Protein AF-A0A2B7Y0Q4-F1 (afdb_monomer_lite)

pLDDT: mean 95.23, std 6.94, range [43.06, 98.5]

Radius of gyration: 15.13 Å; chains: 1; bounding box: 32×32×39 Å

Organism: NCBI:txid1447875

Secondary structure (DSSP, 8-state):
-PPPP-EEEEEEETTTTEEEEEEEEEETTTEEEEEEEEE--GGGSTT-----------TTHHHHHHHHHHHSPPPPP-EETTEES-SSSPP--HHHHHHHHHHHHHHTTS--

Sequence (112 aa):
MPRDHHALFVETDPATGSGQIYQVTGNIQNGMVFEDKPSEAPEQDPTFHEKRPLGTVQGGYEKAFRDVCLGIEVPKKQFDGARRLYPQEPIRRCQEWTAEVIQALVSGGIVS

Foldseek 3Di:
DPDAFDWDWAQPDPVQSKTKIWFWDDDLQAFIDIDIDTDGRLVPDPSDDDDDDLAHADPPLPVVLVVLLVVQDGGGNQDHVPDGPCPPDDDDHRVNSVVSSSVSCVVVVRGD

InterPro domains:
  IPR046670 Protein of unknown function DUF6540 [PF20174] (2-111)

Structure (mmCIF, N/CA/C/O backbone):
data_AF-A0A2B7Y0Q4-F1
#
_entry.id   AF-A0A2B7Y0Q4-F1
#
loop_
_atom_site.group_PDB
_atom_site.id
_atom_site.type_symbol
_atom_site.label_atom_id
_atom_site.label_alt_id
_atom_site.label_comp_id
_atom_site.label_asym_id
_atom_site.label_entity_id
_atom_site.label_seq_id
_atom_site.pdbx_PDB_ins_code
_atom_site.Cartn_x
_atom_site.Cartn_y
_atom_site.Cartn_z
_atom_site.occupancy
_atom_site.B_iso_or_equiv
_atom_site.auth_seq_id
_atom_site.auth_comp_id
_atom_site.auth_asym_id
_atom_site.auth_atom_id
_atom_site.pdbx_PDB_model_num
ATOM 1 N N . MET A 1 1 ? -0.940 7.318 -19.980 1.00 43.06 1 MET A N 1
ATOM 2 C CA . MET A 1 1 ? -1.476 8.118 -18.862 1.00 43.06 1 MET A CA 1
ATOM 3 C C . MET A 1 1 ? -0.579 7.919 -17.653 1.00 43.06 1 MET A C 1
ATOM 5 O O . MET A 1 1 ? -0.114 6.791 -17.472 1.00 43.06 1 MET A O 1
ATOM 9 N N . PRO A 1 2 ? -0.289 8.971 -16.868 1.00 57.47 2 PRO A N 1
ATOM 10 C CA . PRO A 1 2 ? 0.125 8.775 -15.482 1.00 57.47 2 PRO A CA 1
ATOM 11 C C . PRO A 1 2 ? -0.910 7.850 -14.840 1.00 57.47 2 PRO A C 1
ATOM 13 O O . PRO A 1 2 ? -2.100 8.003 -15.098 1.00 57.47 2 PRO A O 1
ATOM 16 N N . ARG A 1 3 ? -0.456 6.815 -14.142 1.00 69.75 3 ARG A N 1
ATOM 17 C CA . ARG A 1 3 ? -1.359 5.997 -13.338 1.00 69.75 3 ARG A CA 1
ATOM 18 C C . ARG A 1 3 ? -1.316 6.554 -11.924 1.00 69.75 3 ARG A C 1
ATOM 20 O O . ARG A 1 3 ? -0.223 6.898 -11.470 1.00 69.75 3 ARG A O 1
ATOM 27 N N . ASP A 1 4 ? -2.470 6.624 -11.282 1.00 83.12 4 ASP A N 1
ATOM 28 C CA . ASP A 1 4 ? -2.597 7.170 -9.936 1.00 83.12 4 ASP A CA 1
ATOM 29 C C . ASP A 1 4 ? -1.862 6.292 -8.916 1.00 83.12 4 ASP A C 1
ATOM 31 O O . ASP A 1 4 ? -1.720 5.075 -9.084 1.00 83.12 4 ASP A O 1
ATOM 35 N N . HIS A 1 5 ? -1.349 6.920 -7.862 1.00 91.88 5 HIS A N 1
ATOM 36 C CA . HIS A 1 5 ? -0.701 6.219 -6.758 1.00 91.88 5 HIS A CA 1
ATOM 37 C C . HIS A 1 5 ? -1.749 5.490 -5.914 1.00 91.88 5 HIS A C 1
ATOM 39 O O . HIS A 1 5 ? -2.788 6.059 -5.594 1.00 91.88 5 HIS A O 1
ATOM 45 N N . HIS A 1 6 ? -1.492 4.228 -5.566 1.00 95.19 6 HIS A N 1
ATOM 46 C CA . HIS A 1 6 ? -2.395 3.434 -4.732 1.00 95.19 6 HIS A CA 1
ATOM 47 C C . HIS A 1 6 ? -1.734 3.142 -3.388 1.00 95.19 6 HIS A C 1
ATOM 49 O O . HIS A 1 6 ? -0.620 2.618 -3.342 1.00 95.19 6 HIS A O 1
ATOM 55 N N . ALA A 1 7 ? -2.469 3.395 -2.311 1.00 96.75 7 ALA A N 1
ATOM 56 C CA . ALA A 1 7 ? -2.070 3.103 -0.943 1.00 96.75 7 ALA A CA 1
ATOM 57 C C . ALA A 1 7 ? -3.187 2.357 -0.203 1.00 96.75 7 ALA A C 1
ATOM 59 O O . ALA A 1 7 ? -4.349 2.386 -0.614 1.00 96.75 7 ALA A O 1
ATOM 60 N N . LEU A 1 8 ? -2.826 1.698 0.893 1.00 98.12 8 LEU A N 1
ATOM 61 C CA . LEU A 1 8 ? -3.768 1.114 1.841 1.00 98.12 8 LEU A CA 1
ATOM 62 C C . LEU A 1 8 ? -3.907 2.055 3.023 1.00 98.12 8 LEU A C 1
ATOM 64 O O . LEU A 1 8 ? -2.905 2.486 3.585 1.00 98.12 8 LEU A O 1
ATOM 68 N N . PHE A 1 9 ? -5.141 2.346 3.407 1.00 98.44 9 PHE A N 1
ATOM 69 C CA . PHE A 1 9 ? -5.446 3.160 4.571 1.00 98.44 9 PHE A CA 1
ATOM 70 C C . PHE A 1 9 ? -6.298 2.349 5.537 1.00 98.44 9 PHE A C 1
ATOM 72 O O . PHE A 1 9 ? -7.296 1.749 5.128 1.00 98.44 9 PHE A O 1
ATOM 79 N N . VAL A 1 10 ? -5.907 2.345 6.807 1.00 98.19 10 VAL A N 1
ATOM 80 C CA . VAL A 1 10 ? -6.703 1.791 7.898 1.00 98.19 10 VAL A CA 1
ATOM 81 C C . VAL A 1 10 ? -7.093 2.937 8.814 1.00 98.19 10 VAL A C 1
ATOM 83 O O . VAL A 1 10 ? -6.231 3.551 9.43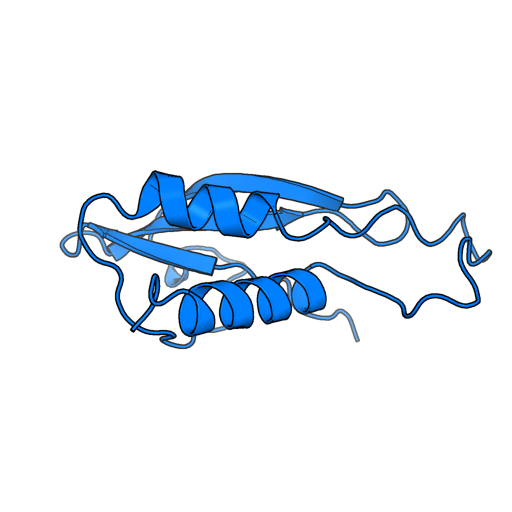6 1.00 98.19 10 VAL A O 1
ATOM 86 N N . GLU A 1 11 ? -8.389 3.218 8.900 1.00 97.88 11 GLU A N 1
ATOM 87 C CA . GLU A 1 11 ? -8.924 4.168 9.872 1.00 97.88 11 GLU A CA 1
ATOM 88 C C . GLU A 1 11 ? -8.763 3.591 11.284 1.00 97.88 11 GLU A C 1
ATOM 90 O O . GLU A 1 11 ? -9.234 2.487 11.563 1.00 97.88 11 GLU A O 1
ATOM 95 N N . THR A 1 12 ? -8.080 4.319 12.167 1.00 96.50 12 THR A N 1
ATOM 96 C CA . THR A 1 12 ? -7.855 3.903 13.565 1.00 96.50 12 THR A CA 1
ATOM 97 C C . THR A 1 12 ? -8.546 4.811 14.573 1.00 96.50 12 THR A C 1
ATOM 99 O O . THR A 1 12 ? -8.705 4.417 15.726 1.00 96.50 12 THR A O 1
ATOM 102 N N . ASP A 1 13 ? -8.963 6.008 14.159 1.00 96.19 13 ASP A N 1
ATOM 103 C CA . ASP A 1 13 ? -9.735 6.936 14.980 1.00 96.19 13 ASP A CA 1
ATOM 104 C C . ASP A 1 13 ? -11.009 7.383 14.238 1.00 96.19 13 ASP A C 1
ATOM 106 O O . ASP A 1 13 ? -10.957 8.304 13.419 1.00 96.19 13 ASP A O 1
ATOM 110 N N . PRO A 1 14 ? -12.172 6.784 14.557 1.00 92.94 14 PRO A N 1
ATOM 111 C CA . PRO A 1 14 ? -13.446 7.139 13.935 1.00 92.94 14 PRO A CA 1
ATOM 112 C C . PRO A 1 14 ? -13.932 8.561 14.242 1.00 92.94 14 PRO A C 1
ATOM 114 O O . PRO A 1 14 ? -14.812 9.066 13.546 1.00 92.94 14 PRO A O 1
ATOM 117 N N . ALA A 1 15 ? -13.416 9.218 15.289 1.00 96.25 15 ALA A N 1
ATOM 118 C CA . ALA A 1 15 ? -13.826 10.582 15.621 1.00 96.25 15 ALA A CA 1
ATOM 119 C C . ALA A 1 15 ? -13.208 11.609 14.663 1.00 96.25 15 ALA A C 1
ATOM 121 O O . ALA A 1 15 ? -13.829 12.631 14.370 1.00 96.25 15 ALA A O 1
ATOM 122 N N . THR A 1 16 ? -11.995 11.338 14.176 1.00 96.06 16 THR A N 1
ATOM 123 C CA . THR A 1 16 ? -11.255 12.220 13.258 1.00 96.06 16 THR A CA 1
ATOM 124 C C . THR A 1 16 ? -11.191 11.684 11.828 1.00 96.06 16 THR A C 1
ATOM 126 O O . THR A 1 16 ? -10.886 12.442 10.908 1.00 96.06 16 THR A O 1
ATOM 129 N N . GLY A 1 17 ? -11.463 10.391 11.628 1.00 96.44 17 GLY A N 1
ATOM 130 C CA . GLY A 1 17 ? -11.217 9.677 10.375 1.00 96.44 17 GLY A CA 1
ATOM 131 C C . GLY A 1 17 ? -9.728 9.454 10.092 1.00 96.44 17 GLY A C 1
ATOM 132 O O . GLY A 1 17 ? -9.372 9.076 8.978 1.00 96.44 17 GLY A O 1
ATOM 133 N N . SER A 1 18 ? -8.850 9.727 11.065 1.00 97.75 18 SER A N 1
ATOM 134 C CA . SER A 1 18 ? -7.408 9.517 10.935 1.00 97.75 18 SER A CA 1
ATOM 135 C C . SER A 1 18 ? -7.036 8.048 11.128 1.00 97.75 18 SER A C 1
ATOM 137 O O . SER A 1 18 ? -7.812 7.218 11.619 1.00 97.75 18 SER A O 1
ATOM 139 N N . GLY A 1 19 ? -5.837 7.702 10.680 1.00 97.56 19 GLY A N 1
ATOM 140 C CA . GLY A 1 19 ? -5.457 6.314 10.529 1.00 97.56 19 GLY A CA 1
ATOM 141 C C . GLY A 1 19 ? -3.985 6.095 10.255 1.00 97.56 19 GLY A C 1
ATOM 142 O O . GLY A 1 19 ? -3.134 6.960 10.465 1.00 97.56 19 GLY A O 1
ATOM 143 N N . GLN A 1 20 ? -3.709 4.910 9.733 1.00 98.06 20 GLN A N 1
ATOM 144 C CA . GLN A 1 20 ? -2.394 4.484 9.289 1.00 98.06 20 GLN A CA 1
ATOM 145 C C . GLN A 1 20 ? -2.430 4.245 7.779 1.00 98.06 20 GLN A C 1
ATOM 147 O O . GLN A 1 20 ? -3.315 3.551 7.272 1.00 98.06 20 GLN A O 1
ATOM 152 N N . ILE A 1 21 ? -1.454 4.794 7.058 1.00 98.06 21 ILE A N 1
ATOM 153 C CA . ILE A 1 21 ? -1.248 4.514 5.636 1.00 98.06 21 ILE A CA 1
ATOM 154 C C . ILE A 1 21 ? -0.089 3.530 5.459 1.00 98.06 21 ILE A C 1
ATOM 156 O O . ILE A 1 21 ? 0.947 3.651 6.115 1.00 98.06 21 ILE A O 1
ATOM 160 N N . TYR A 1 22 ? -0.265 2.574 4.552 1.00 98.44 22 TYR A N 1
ATOM 161 C CA . TYR A 1 22 ? 0.747 1.627 4.097 1.00 98.44 22 TYR A CA 1
ATOM 162 C C . TYR A 1 22 ? 0.877 1.761 2.587 1.00 98.44 22 TYR A C 1
ATOM 164 O O . TYR A 1 22 ? -0.102 1.615 1.848 1.00 98.44 22 TYR A O 1
ATOM 172 N N . GLN A 1 23 ? 2.079 2.057 2.112 1.00 97.88 23 GLN A N 1
ATOM 173 C CA . GLN A 1 23 ? 2.277 2.379 0.709 1.00 97.88 23 GLN A CA 1
ATOM 174 C C . GLN A 1 23 ? 3.664 2.019 0.207 1.00 97.88 23 GLN A C 1
ATOM 176 O O . GLN A 1 23 ? 4.611 1.829 0.966 1.00 97.88 23 GLN A O 1
ATOM 181 N N . VAL A 1 24 ? 3.773 1.987 -1.115 1.00 97.50 24 VAL A N 1
ATOM 182 C CA . VAL A 1 24 ? 5.045 1.923 -1.819 1.00 97.50 24 VAL A CA 1
ATOM 183 C C . VAL A 1 24 ? 5.213 3.186 -2.646 1.00 97.50 24 VAL A C 1
ATOM 185 O O . VAL A 1 24 ? 4.410 3.458 -3.536 1.00 97.50 24 VAL A O 1
ATOM 188 N N . THR A 1 25 ? 6.268 3.945 -2.378 1.00 95.19 25 THR A N 1
ATOM 189 C CA . THR A 1 25 ? 6.564 5.207 -3.063 1.00 95.19 25 THR A CA 1
ATOM 190 C C . THR A 1 25 ? 7.817 5.076 -3.922 1.00 95.19 25 THR A C 1
ATOM 192 O O . THR A 1 25 ? 8.680 4.239 -3.674 1.00 95.19 25 THR A O 1
ATOM 195 N N . GLY A 1 26 ? 7.917 5.881 -4.980 1.00 94.56 26 GLY A N 1
ATOM 196 C CA . GLY A 1 26 ? 9.019 5.828 -5.942 1.00 94.56 26 GLY A CA 1
ATOM 197 C C . GLY A 1 26 ? 8.539 5.534 -7.358 1.00 94.56 26 GLY A C 1
ATOM 198 O O . GLY A 1 26 ? 7.376 5.745 -7.700 1.00 94.56 26 GLY A O 1
ATOM 199 N N . ASN A 1 27 ? 9.446 5.096 -8.229 1.00 93.56 27 ASN A N 1
ATOM 200 C CA . ASN A 1 27 ? 9.130 4.882 -9.640 1.00 93.56 27 ASN A CA 1
ATOM 201 C C . ASN A 1 27 ? 9.989 3.770 -10.260 1.00 93.56 27 ASN A C 1
ATOM 203 O O . ASN A 1 27 ? 10.984 3.321 -9.704 1.00 93.56 27 ASN A O 1
ATOM 207 N N . ILE A 1 28 ? 9.636 3.345 -11.471 1.00 93.88 28 ILE A N 1
ATOM 208 C CA . ILE A 1 28 ? 10.338 2.256 -12.168 1.00 93.88 28 ILE A CA 1
ATOM 209 C C . ILE A 1 28 ? 11.770 2.610 -12.623 1.00 93.88 28 ILE A C 1
ATOM 211 O O . ILE A 1 28 ? 12.507 1.713 -13.027 1.00 93.88 28 ILE A O 1
ATOM 215 N N . GLN A 1 29 ? 12.171 3.886 -12.575 1.00 94.88 29 GLN A N 1
ATOM 216 C CA . GLN A 1 29 ? 13.515 4.360 -12.948 1.00 94.88 29 GLN A CA 1
ATOM 217 C C . GLN A 1 29 ? 14.484 4.365 -11.758 1.00 94.88 29 GLN A C 1
ATOM 219 O O . GLN A 1 29 ? 15.671 4.109 -11.933 1.00 94.88 29 GLN A O 1
ATOM 224 N N . ASN A 1 30 ? 13.985 4.627 -10.551 1.00 95.56 30 ASN A N 1
ATOM 225 C CA . ASN A 1 30 ? 14.798 4.729 -9.335 1.00 95.56 30 ASN A CA 1
ATOM 226 C C . ASN A 1 30 ? 14.570 3.557 -8.371 1.00 95.56 30 ASN A C 1
ATOM 228 O O . ASN A 1 30 ? 15.345 3.369 -7.440 1.00 95.56 30 ASN A O 1
ATOM 232 N N . GLY A 1 31 ? 13.540 2.750 -8.621 1.00 94.81 31 GLY A N 1
ATOM 233 C CA . GLY A 1 31 ? 13.025 1.786 -7.662 1.00 94.81 31 GLY A CA 1
ATOM 234 C C . GLY A 1 31 ? 11.992 2.416 -6.739 1.00 94.81 31 GLY A C 1
ATOM 235 O O . GLY A 1 31 ? 11.699 3.616 -6.806 1.00 94.81 31 GLY A O 1
ATOM 236 N N . MET A 1 32 ? 11.401 1.563 -5.914 1.00 96.69 32 MET A N 1
ATOM 237 C CA . MET A 1 32 ? 10.381 1.950 -4.958 1.00 96.69 32 MET A CA 1
ATOM 238 C C . MET A 1 32 ? 10.751 1.478 -3.555 1.00 96.69 32 MET A C 1
ATOM 240 O O . MET A 1 32 ? 11.580 0.582 -3.389 1.00 96.69 32 MET A O 1
ATOM 244 N N . VAL A 1 33 ? 10.137 2.094 -2.552 1.00 97.44 33 VAL A N 1
ATOM 245 C CA . VAL A 1 33 ? 10.359 1.812 -1.134 1.00 97.44 33 VAL A CA 1
ATOM 246 C C . VAL A 1 33 ? 9.025 1.703 -0.415 1.00 97.44 33 VAL A C 1
ATOM 248 O O . VAL A 1 33 ? 8.090 2.441 -0.718 1.00 97.44 33 VAL A O 1
ATOM 251 N N . PHE A 1 34 ? 8.941 0.764 0.521 1.00 98.19 34 PHE A N 1
ATOM 252 C CA . PHE A 1 34 ? 7.798 0.649 1.417 1.00 98.19 34 PHE A CA 1
ATOM 253 C C . PHE A 1 34 ? 7.869 1.721 2.511 1.00 98.19 34 PHE A C 1
ATOM 255 O O . PHE A 1 34 ? 8.943 1.998 3.048 1.00 98.19 34 PHE A O 1
ATOM 262 N N . GLU A 1 35 ? 6.719 2.294 2.842 1.00 97.62 35 GLU A N 1
ATOM 263 C CA . GLU A 1 35 ? 6.527 3.264 3.914 1.00 97.62 35 GLU A CA 1
ATOM 264 C C . GLU A 1 35 ? 5.216 2.948 4.645 1.00 97.62 35 GLU A C 1
ATOM 266 O O . GLU A 1 35 ? 4.177 2.732 4.013 1.00 97.62 35 GLU A O 1
ATOM 271 N N . ASP A 1 36 ? 5.261 2.976 5.975 1.00 97.12 36 ASP A N 1
ATOM 272 C CA . ASP A 1 36 ? 4.087 3.016 6.834 1.00 97.12 36 ASP A CA 1
ATOM 273 C C . ASP A 1 36 ? 4.155 4.220 7.779 1.00 97.12 36 ASP A C 1
ATOM 275 O O . ASP A 1 36 ? 5.182 4.459 8.417 1.00 97.12 36 ASP A O 1
ATOM 279 N N . LYS A 1 37 ? 3.077 5.008 7.854 1.00 97.31 37 LYS A N 1
ATOM 280 C CA . LYS A 1 37 ? 3.011 6.193 8.725 1.00 97.31 37 LYS A CA 1
ATOM 281 C C . LYS A 1 37 ? 1.586 6.539 9.180 1.00 97.31 37 LYS A C 1
ATOM 283 O O . LYS A 1 37 ? 0.630 6.176 8.491 1.00 97.31 37 LYS A O 1
ATOM 288 N N . PRO A 1 38 ? 1.441 7.298 10.279 1.00 97.75 38 PRO A N 1
ATOM 289 C CA . PRO A 1 38 ? 0.177 7.937 10.618 1.00 97.75 38 PRO A CA 1
ATOM 290 C C . PRO A 1 38 ? -0.259 8.914 9.522 1.00 97.75 38 PRO A C 1
ATOM 292 O O . PRO A 1 38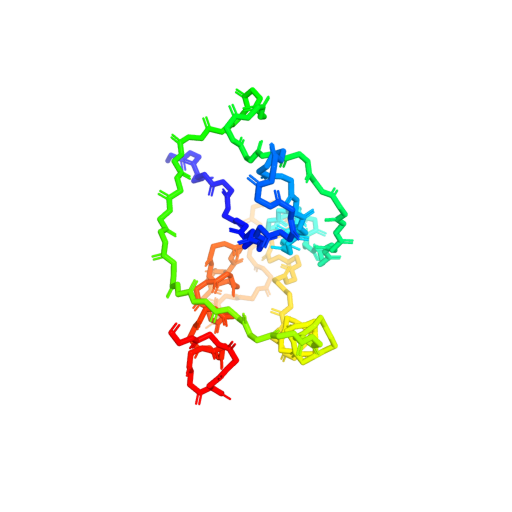 ? 0.579 9.559 8.885 1.00 97.75 38 PRO A O 1
ATOM 295 N N . SER A 1 39 ? -1.565 9.036 9.320 1.00 97.12 39 SER A N 1
ATOM 296 C CA . SER A 1 39 ? -2.170 9.922 8.328 1.00 97.12 39 SER A CA 1
ATOM 297 C C . SER A 1 39 ? -3.484 10.496 8.843 1.00 97.12 39 SER A C 1
ATOM 299 O O . SER A 1 39 ? -4.244 9.814 9.531 1.00 97.12 39 SER A O 1
ATOM 301 N N . GLU A 1 40 ? -3.787 11.730 8.447 1.00 97.44 40 GLU A N 1
ATOM 302 C CA . GLU A 1 40 ? -5.154 12.256 8.491 1.00 97.44 40 GLU A CA 1
ATOM 303 C C . GLU A 1 40 ? -6.066 11.454 7.542 1.00 97.44 40 GLU A C 1
ATOM 305 O O . GLU A 1 40 ? -5.603 10.562 6.817 1.00 97.44 40 GLU A O 1
ATOM 310 N N . ALA A 1 41 ? -7.366 11.764 7.548 1.00 96.94 41 ALA A N 1
ATOM 311 C CA . ALA A 1 41 ? -8.311 11.163 6.614 1.00 96.94 41 ALA A CA 1
ATOM 312 C C . ALA A 1 41 ? -7.840 11.390 5.160 1.00 96.94 41 ALA A C 1
ATOM 314 O O . ALA A 1 41 ? -7.517 12.532 4.818 1.00 96.94 41 ALA A O 1
ATOM 315 N N . PRO A 1 42 ? -7.818 10.359 4.289 1.00 96.38 42 PRO A N 1
ATOM 316 C CA . PRO A 1 42 ? -7.318 10.485 2.919 1.00 96.38 42 PRO A CA 1
ATOM 317 C C . PRO A 1 42 ? -7.957 11.630 2.132 1.00 96.38 42 PRO A C 1
ATOM 319 O O . PRO A 1 42 ? -7.279 12.279 1.350 1.00 96.38 42 PRO A O 1
ATOM 322 N N . GLU A 1 43 ? -9.234 11.926 2.377 1.00 96.62 43 GLU A N 1
ATOM 323 C CA . GLU A 1 43 ? -9.978 13.022 1.749 1.00 96.62 43 GLU A CA 1
ATOM 324 C C . GLU A 1 43 ? -9.413 14.424 2.020 1.00 96.62 43 GLU A C 1
ATOM 326 O O . GLU A 1 43 ? -9.796 15.374 1.337 1.00 96.62 43 GLU A O 1
ATOM 331 N N . GLN A 1 44 ? -8.543 14.575 3.020 1.00 96.06 44 GLN A N 1
ATOM 332 C CA . GLN A 1 44 ? -7.880 15.841 3.336 1.00 96.06 44 GLN A CA 1
ATOM 333 C C . GLN A 1 44 ? -6.599 16.052 2.517 1.00 96.06 44 GLN A C 1
ATOM 335 O O . GLN A 1 44 ? -6.104 17.178 2.442 1.00 96.06 44 GLN A O 1
ATOM 340 N N . ASP A 1 45 ? -6.074 15.009 1.866 1.00 93.25 45 ASP A N 1
ATOM 341 C CA . ASP A 1 45 ? -4.916 15.131 0.985 1.00 93.25 45 ASP A CA 1
ATOM 342 C C . ASP A 1 45 ? -5.325 15.824 -0.335 1.00 93.25 45 ASP A C 1
ATOM 344 O O . ASP A 1 45 ? -6.221 15.342 -1.032 1.00 93.25 45 ASP A O 1
ATOM 348 N N . PRO A 1 46 ? -4.668 16.928 -0.749 1.00 93.62 46 PRO A N 1
ATOM 349 C CA . PRO A 1 46 ? -4.974 17.617 -2.008 1.00 93.62 46 PRO A CA 1
ATOM 350 C C . PRO A 1 46 ? -4.818 16.755 -3.271 1.00 93.62 46 PRO A C 1
ATOM 352 O O . PRO A 1 46 ? -5.302 17.132 -4.339 1.00 93.62 46 PRO A O 1
ATOM 355 N N . THR A 1 47 ? -4.099 15.637 -3.170 1.00 91.50 47 THR A N 1
ATOM 356 C CA . THR A 1 47 ? -3.873 14.663 -4.246 1.00 91.50 47 THR A CA 1
ATOM 357 C C . THR A 1 47 ? -4.816 13.462 -4.175 1.00 91.50 47 THR A C 1
ATOM 359 O O . THR A 1 47 ? -4.706 12.540 -4.984 1.00 91.50 47 THR A O 1
ATOM 362 N N . PHE A 1 48 ? -5.763 13.463 -3.235 1.00 94.06 48 PHE A N 1
ATOM 363 C CA . PHE A 1 48 ? -6.782 12.432 -3.130 1.00 94.06 48 PHE A CA 1
ATOM 364 C C . PHE A 1 48 ? -7.698 12.414 -4.355 1.00 94.06 48 PHE A C 1
ATOM 366 O O . PHE A 1 48 ? -8.219 13.440 -4.795 1.00 94.06 48 PHE A O 1
ATOM 373 N N . HIS A 1 49 ? -7.933 11.210 -4.874 1.00 93.12 49 HIS A N 1
ATOM 374 C CA . HIS A 1 49 ? -8.832 10.980 -6.001 1.00 93.12 49 HIS A CA 1
ATOM 375 C C . HIS A 1 49 ? -10.075 10.200 -5.573 1.00 93.12 49 HIS A C 1
ATOM 377 O O . HIS A 1 49 ? -11.195 10.680 -5.727 1.00 93.12 49 HIS A O 1
ATOM 383 N N . GLU A 1 50 ? -9.885 9.000 -5.025 1.00 95.06 50 GLU A N 1
ATOM 384 C CA . GLU A 1 50 ? -10.964 8.150 -4.529 1.00 95.06 50 GLU A CA 1
ATOM 385 C C . GLU A 1 50 ? -10.447 7.139 -3.496 1.00 95.06 50 GLU A C 1
ATOM 387 O O . GLU A 1 50 ? -9.251 6.848 -3.432 1.00 95.06 50 GLU A O 1
ATOM 392 N N . LYS A 1 51 ? -11.366 6.555 -2.718 1.00 95.56 51 LYS A N 1
ATOM 393 C CA . LYS A 1 51 ? -11.108 5.367 -1.894 1.00 95.56 51 LYS A CA 1
ATOM 394 C C . LYS A 1 51 ? -12.218 4.344 -2.067 1.00 95.56 51 LYS A C 1
ATOM 396 O O . LYS A 1 51 ? -13.355 4.689 -2.386 1.00 95.56 51 LYS A O 1
ATOM 401 N N . ARG A 1 52 ? -11.890 3.076 -1.828 1.00 95.88 52 ARG A N 1
ATOM 402 C CA . ARG A 1 52 ? -12.846 1.965 -1.866 1.00 95.88 52 ARG A CA 1
ATOM 403 C C . ARG A 1 52 ? -12.707 1.150 -0.580 1.00 95.88 52 ARG A C 1
ATOM 405 O O .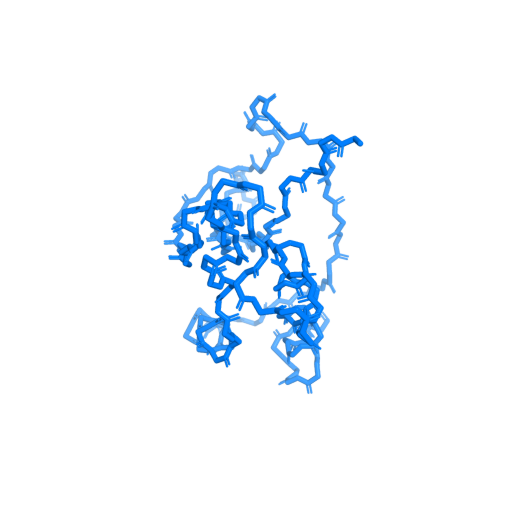 ARG A 1 52 ? -11.582 0.771 -0.257 1.00 95.88 52 ARG A O 1
ATOM 412 N N . PRO A 1 53 ? -13.802 0.882 0.153 1.00 96.44 53 PRO A N 1
ATOM 413 C CA . PRO A 1 53 ? -13.749 0.018 1.326 1.00 96.44 53 PRO A CA 1
ATOM 414 C C . PRO A 1 53 ? -13.283 -1.391 0.942 1.00 96.44 53 PRO A C 1
ATOM 416 O O . PRO A 1 53 ? -13.816 -1.978 0.001 1.00 96.44 53 PRO A O 1
ATOM 419 N N . LEU A 1 54 ? -12.295 -1.920 1.668 1.00 97.00 54 LEU A N 1
ATOM 420 C CA . LEU A 1 54 ? -11.779 -3.282 1.472 1.00 97.00 54 LEU A CA 1
ATOM 421 C C . LEU A 1 54 ? -12.331 -4.279 2.498 1.00 97.00 54 LEU A C 1
ATOM 423 O O . LEU A 1 54 ? -12.440 -5.460 2.193 1.00 97.00 54 LEU A O 1
ATOM 427 N N . GLY A 1 55 ? -12.665 -3.803 3.697 1.00 97.19 55 GLY A N 1
ATOM 428 C CA . GLY A 1 55 ? -13.118 -4.612 4.823 1.00 97.19 55 GLY A CA 1
ATOM 429 C C . GLY A 1 55 ? -12.718 -3.962 6.141 1.00 97.19 55 GLY A C 1
ATOM 430 O O . GLY A 1 55 ? -12.390 -2.772 6.185 1.00 97.19 55 GLY A O 1
ATOM 431 N N . THR A 1 56 ? -12.732 -4.752 7.204 1.00 97.50 56 THR A N 1
ATOM 432 C CA . THR A 1 56 ? -12.358 -4.328 8.556 1.00 97.50 56 THR A CA 1
ATOM 433 C C . THR A 1 56 ? -11.172 -5.129 9.073 1.00 97.50 56 THR A C 1
ATOM 435 O O . THR A 1 56 ? -10.920 -6.247 8.628 1.00 97.50 56 THR A O 1
ATOM 438 N N . VAL A 1 57 ? -10.443 -4.546 10.022 1.00 97.00 57 VAL A N 1
ATOM 439 C CA . VAL A 1 57 ? -9.368 -5.213 10.763 1.00 97.00 57 VAL A CA 1
ATOM 440 C C . VAL A 1 57 ? -9.749 -5.298 12.240 1.00 97.00 57 VAL A C 1
ATOM 442 O O . VAL A 1 57 ? -10.481 -4.451 12.753 1.00 97.00 57 VAL A O 1
ATOM 445 N N . GLN A 1 58 ? -9.261 -6.324 12.933 1.00 94.38 58 GLN A N 1
ATOM 446 C CA . GLN A 1 58 ? -9.441 -6.467 14.381 1.00 94.38 58 GLN A CA 1
ATOM 447 C C . GLN A 1 58 ? -8.396 -5.644 15.153 1.00 94.38 58 GLN A C 1
ATOM 449 O O . GLN A 1 58 ? -7.374 -5.239 14.602 1.00 94.38 58 GLN A O 1
ATOM 454 N N . GLY A 1 59 ? -8.615 -5.417 16.450 1.00 92.44 59 GLY A N 1
ATOM 455 C CA . GLY A 1 59 ? -7.601 -4.781 17.301 1.00 92.44 59 GLY A CA 1
ATOM 456 C C . GLY A 1 59 ? -6.284 -5.573 17.319 1.00 92.44 59 GLY A C 1
ATOM 457 O O . GLY A 1 59 ? -6.304 -6.803 17.356 1.00 92.44 59 GLY A O 1
ATOM 458 N N . GLY A 1 60 ? -5.139 -4.880 17.298 1.00 94.06 60 GLY A N 1
ATOM 459 C CA . GLY A 1 60 ? -3.811 -5.512 17.262 1.00 94.06 60 GLY A CA 1
ATOM 460 C C . GLY A 1 60 ? -3.354 -5.974 15.869 1.00 94.06 60 GLY A C 1
ATOM 461 O O . GLY A 1 60 ? -2.405 -6.755 15.761 1.00 94.06 60 GLY A O 1
ATOM 462 N N . TYR A 1 61 ? -4.032 -5.535 14.802 1.00 96.50 61 TYR A N 1
ATOM 463 C CA . TYR A 1 61 ? -3.718 -5.899 13.417 1.00 96.50 61 TYR A CA 1
ATOM 464 C C . TYR A 1 61 ? -2.346 -5.405 12.942 1.00 96.50 61 TYR A C 1
ATOM 466 O O . TYR A 1 61 ? -1.798 -5.970 11.996 1.00 96.50 61 TYR A O 1
ATOM 474 N N . GLU A 1 62 ? -1.791 -4.361 13.560 1.00 96.94 62 GLU A N 1
ATOM 475 C CA . GLU A 1 62 ? -0.720 -3.527 13.009 1.00 96.94 62 GLU A CA 1
ATOM 476 C C . GLU A 1 62 ? 0.502 -4.361 12.628 1.00 96.94 62 GLU A C 1
ATOM 478 O O . GLU A 1 62 ? 1.053 -4.213 11.535 1.00 96.94 62 GLU A O 1
ATOM 483 N N . LYS A 1 63 ? 0.892 -5.293 13.508 1.00 97.25 63 LYS A N 1
ATOM 484 C CA . LYS A 1 63 ? 2.020 -6.192 13.258 1.00 97.25 63 LYS A CA 1
ATOM 485 C C . LYS A 1 63 ? 1.729 -7.141 12.095 1.00 97.25 63 LYS A C 1
ATOM 487 O O . LYS A 1 63 ? 2.550 -7.247 11.193 1.00 97.25 63 LYS A O 1
ATOM 492 N N . ALA A 1 64 ? 0.584 -7.822 12.108 1.00 97.75 64 ALA A N 1
ATOM 493 C CA . ALA A 1 64 ? 0.240 -8.801 11.077 1.00 97.75 64 ALA A CA 1
ATOM 494 C C . ALA A 1 64 ? 0.090 -8.142 9.697 1.00 97.75 64 ALA A C 1
ATOM 496 O O . ALA A 1 64 ? 0.590 -8.657 8.700 1.00 97.75 64 ALA A O 1
ATOM 497 N N . PHE A 1 65 ? -0.538 -6.969 9.650 1.00 98.31 65 PHE A N 1
ATOM 498 C CA . PHE A 1 65 ? -0.713 -6.189 8.431 1.00 98.31 65 PHE A CA 1
ATOM 499 C C . PHE A 1 65 ? 0.636 -5.732 7.871 1.00 98.31 65 PHE A C 1
ATOM 501 O O . PHE A 1 65 ? 0.920 -5.934 6.690 1.00 98.31 65 PHE A O 1
ATOM 508 N N . ARG A 1 66 ? 1.509 -5.180 8.726 1.00 98.19 66 ARG A N 1
ATOM 509 C CA . ARG A 1 66 ? 2.860 -4.762 8.331 1.00 98.19 66 ARG A CA 1
ATOM 510 C C . ARG A 1 66 ? 3.718 -5.940 7.873 1.00 98.19 66 ARG A C 1
ATOM 512 O O . ARG A 1 66 ? 4.429 -5.805 6.882 1.00 98.19 66 ARG A O 1
ATOM 519 N N . ASP A 1 67 ? 3.628 -7.085 8.544 1.00 98.38 67 ASP A N 1
ATOM 520 C CA . ASP A 1 67 ? 4.342 -8.303 8.150 1.00 98.38 67 ASP A CA 1
ATOM 521 C C . ASP A 1 67 ? 3.906 -8.776 6.752 1.00 98.38 67 ASP A C 1
ATOM 523 O O . ASP A 1 67 ? 4.759 -9.139 5.942 1.00 98.38 67 ASP A O 1
ATOM 527 N N . VAL A 1 68 ? 2.609 -8.705 6.419 1.00 98.50 68 VAL A N 1
ATOM 528 C CA . VAL A 1 68 ? 2.123 -8.999 5.058 1.00 98.50 68 VAL A CA 1
ATOM 529 C C . VAL A 1 68 ? 2.662 -7.997 4.041 1.00 98.50 68 VAL A C 1
ATOM 531 O O . VAL A 1 68 ? 3.179 -8.413 3.005 1.00 98.50 68 VAL A O 1
ATOM 534 N N . CYS A 1 69 ? 2.610 -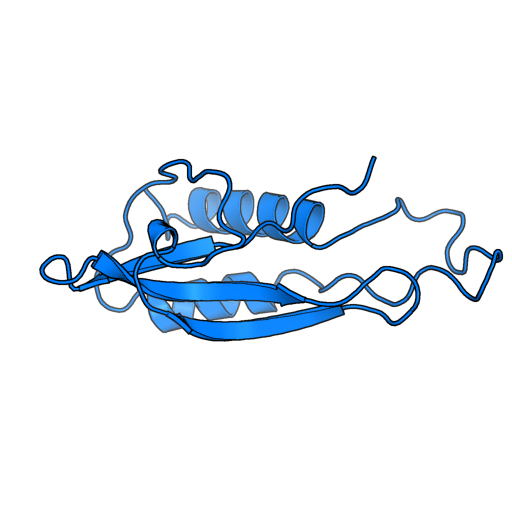6.695 4.336 1.00 98.44 69 CYS A N 1
ATOM 535 C CA . CYS A 1 69 ? 3.175 -5.664 3.461 1.00 98.44 69 CYS A CA 1
ATOM 536 C C . CYS A 1 69 ? 4.665 -5.909 3.160 1.00 98.44 69 CYS A C 1
ATOM 538 O O . CYS A 1 69 ? 5.086 -5.803 2.010 1.00 98.44 69 CYS A O 1
ATOM 540 N N . LEU A 1 70 ? 5.454 -6.255 4.183 1.00 98.06 70 LEU A N 1
ATOM 541 C CA . LEU A 1 70 ? 6.889 -6.535 4.059 1.00 98.06 70 LEU A CA 1
ATOM 542 C C . LEU A 1 70 ? 7.186 -7.885 3.388 1.00 98.06 70 LEU A C 1
ATOM 544 O O . LEU A 1 70 ? 8.269 -8.062 2.832 1.00 98.06 70 LEU A O 1
ATOM 548 N N . GLY A 1 71 ? 6.245 -8.832 3.434 1.00 98.06 71 GLY A N 1
ATOM 549 C CA . GLY A 1 71 ? 6.356 -10.131 2.770 1.00 98.06 71 GLY A CA 1
ATOM 550 C C . GLY A 1 71 ? 6.185 -10.068 1.250 1.00 98.06 71 GLY A C 1
ATOM 551 O O . GLY A 1 71 ? 6.660 -10.962 0.549 1.00 98.06 71 GLY A O 1
ATOM 552 N N . ILE A 1 72 ? 5.542 -9.019 0.728 1.00 98.19 72 ILE A N 1
ATOM 553 C CA . ILE A 1 72 ? 5.403 -8.787 -0.713 1.00 98.19 72 ILE A CA 1
ATOM 554 C C . ILE A 1 72 ? 6.557 -7.908 -1.199 1.00 98.19 72 ILE A C 1
ATOM 556 O O . ILE A 1 72 ? 6.699 -6.757 -0.782 1.00 98.19 72 ILE A O 1
ATOM 560 N N . GLU A 1 73 ? 7.366 -8.432 -2.126 1.00 96.88 73 GLU A N 1
ATOM 561 C CA . GLU A 1 73 ? 8.537 -7.725 -2.654 1.00 96.88 73 GLU A CA 1
ATOM 562 C C . GLU A 1 73 ? 8.137 -6.361 -3.233 1.00 96.88 73 GLU A C 1
ATOM 564 O O . GLU A 1 73 ? 7.224 -6.258 -4.056 1.00 96.88 73 GLU A O 1
ATOM 569 N N . VAL A 1 74 ? 8.833 -5.301 -2.828 1.00 97.44 74 VAL A N 1
ATOM 570 C CA . VAL A 1 74 ? 8.627 -3.953 -3.364 1.00 97.44 74 VAL A CA 1
ATOM 571 C C . VAL A 1 74 ? 9.216 -3.863 -4.781 1.00 97.44 74 VAL A C 1
ATOM 573 O O . VAL A 1 74 ? 10.316 -4.365 -5.015 1.00 97.44 74 VAL A O 1
ATOM 576 N N . PRO A 1 75 ? 8.548 -3.214 -5.755 1.00 96.62 75 PRO A N 1
ATOM 577 C CA . PRO A 1 75 ? 9.076 -3.093 -7.107 1.00 96.62 75 PRO A CA 1
ATOM 578 C C . PRO A 1 75 ? 10.459 -2.423 -7.164 1.00 96.62 75 PRO A C 1
ATOM 580 O O . PRO A 1 75 ? 10.636 -1.243 -6.852 1.00 96.62 75 PRO A O 1
ATOM 583 N N . LYS A 1 76 ? 11.444 -3.185 -7.646 1.00 96.44 76 LYS A N 1
ATOM 584 C CA . LYS A 1 76 ? 12.814 -2.723 -7.905 1.00 96.44 76 LYS A CA 1
ATOM 585 C C . LYS A 1 76 ? 12.887 -1.723 -9.068 1.00 96.44 76 LYS A C 1
ATOM 587 O O . LYS A 1 76 ? 11.959 -1.598 -9.875 1.00 96.44 76 LYS A O 1
ATOM 592 N N . LYS A 1 77 ? 14.034 -1.041 -9.194 1.00 97.25 77 LYS A N 1
ATOM 593 C CA . LYS A 1 77 ? 14.400 -0.280 -10.403 1.00 97.25 77 LYS A CA 1
ATOM 594 C C . LYS A 1 77 ? 14.319 -1.219 -11.605 1.00 97.25 77 LYS A C 1
ATOM 596 O O . LYS A 1 77 ? 14.995 -2.238 -11.616 1.00 97.25 77 LYS A O 1
ATOM 601 N N . GLN A 1 78 ? 13.514 -0.886 -12.606 1.00 97.31 78 GLN A N 1
ATOM 602 C CA . GLN A 1 78 ? 13.240 -1.738 -13.772 1.00 97.31 78 GLN A CA 1
ATOM 603 C C . GLN A 1 78 ? 13.767 -1.156 -15.081 1.00 97.31 78 GLN A C 1
ATOM 605 O O . GLN A 1 78 ? 13.905 -1.890 -16.061 1.00 97.31 78 GLN A O 1
ATOM 610 N N . PHE A 1 79 ? 14.065 0.141 -15.104 1.00 97.12 79 PHE A N 1
ATOM 611 C CA . PHE A 1 79 ? 14.611 0.838 -16.259 1.00 97.12 79 PHE A CA 1
ATOM 612 C C . PHE A 1 79 ? 15.861 1.616 -15.888 1.00 97.12 79 PHE A C 1
ATOM 614 O O . PHE A 1 79 ? 16.025 2.045 -14.751 1.00 97.12 79 PHE A O 1
ATOM 621 N N . ASP A 1 80 ? 16.731 1.790 -16.871 1.00 97.00 80 ASP A N 1
ATOM 622 C CA . ASP A 1 80 ? 17.911 2.636 -16.807 1.00 97.00 80 ASP A CA 1
ATOM 623 C C . ASP A 1 80 ? 17.909 3.532 -18.048 1.00 97.00 80 ASP A C 1
ATOM 625 O O . ASP A 1 80 ? 18.311 3.125 -19.144 1.00 97.00 80 ASP A O 1
ATOM 629 N N . GLY A 1 81 ? 17.289 4.706 -17.910 1.00 94.56 81 GLY A N 1
ATOM 630 C CA . GLY A 1 81 ? 16.889 5.514 -19.058 1.00 94.56 81 GLY A CA 1
ATOM 631 C C . GLY A 1 81 ? 15.842 4.772 -19.894 1.00 94.56 81 GLY A C 1
ATOM 632 O O . GLY A 1 81 ? 14.792 4.379 -19.385 1.00 94.56 81 GLY A O 1
ATOM 633 N N . ALA A 1 82 ? 16.124 4.560 -21.180 1.00 94.81 82 ALA A N 1
ATOM 634 C CA . ALA A 1 82 ? 15.245 3.806 -22.081 1.00 94.81 82 ALA A CA 1
ATOM 635 C C . ALA A 1 82 ? 15.432 2.278 -21.988 1.00 94.81 82 ALA A C 1
ATOM 637 O O . ALA A 1 82 ? 14.622 1.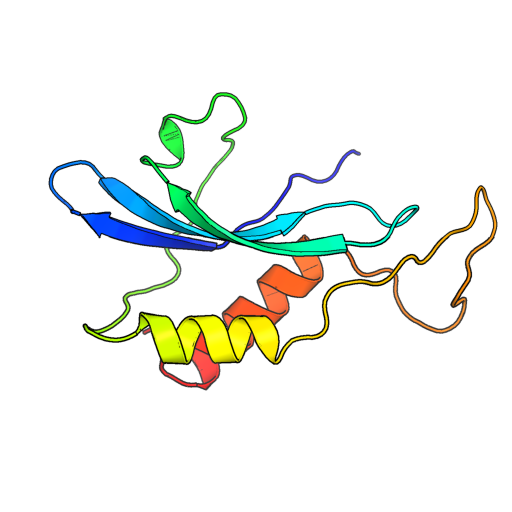518 -22.522 1.00 94.81 82 ALA A O 1
ATOM 638 N N . ARG A 1 83 ? 16.497 1.803 -21.329 1.00 96.81 83 ARG A N 1
ATOM 639 C CA . ARG A 1 83 ? 16.838 0.378 -21.278 1.00 96.81 83 ARG A CA 1
ATOM 640 C C . ARG A 1 83 ? 16.021 -0.333 -20.205 1.00 96.81 83 ARG A C 1
ATOM 642 O O . ARG A 1 83 ? 16.114 0.015 -19.033 1.00 96.81 83 ARG A O 1
ATOM 649 N N . ARG A 1 84 ? 15.286 -1.380 -20.586 1.00 97.25 84 ARG A N 1
ATOM 650 C CA . ARG A 1 84 ? 14.626 -2.292 -19.639 1.00 97.25 84 ARG A CA 1
ATOM 651 C C . ARG A 1 84 ? 15.659 -3.239 -19.026 1.00 97.25 84 ARG A C 1
ATOM 653 O O . ARG A 1 84 ? 16.360 -3.934 -19.757 1.00 97.25 84 ARG A O 1
ATOM 660 N N . LEU A 1 85 ? 15.748 -3.260 -17.698 1.00 97.50 85 LEU A N 1
ATOM 661 C CA . LEU A 1 85 ? 16.714 -4.072 -16.948 1.00 97.50 85 LEU A CA 1
ATOM 662 C C . LEU A 1 85 ? 16.318 -5.547 -16.885 1.00 97.50 85 LEU A C 1
ATOM 664 O O . LEU A 1 85 ? 17.184 -6.411 -16.971 1.00 97.50 85 LEU A O 1
ATOM 668 N N . TYR A 1 86 ? 15.014 -5.818 -16.795 1.00 96.62 86 TYR A N 1
ATOM 669 C CA . TYR A 1 86 ? 14.454 -7.167 -16.703 1.00 96.62 86 TYR A CA 1
ATOM 670 C C . TYR A 1 86 ? 13.424 -7.370 -17.824 1.00 96.62 86 TYR A C 1
ATOM 672 O O . TYR A 1 86 ? 12.232 -7.120 -17.635 1.00 96.62 86 TYR A O 1
ATOM 680 N N . PRO A 1 87 ? 13.860 -7.743 -19.044 1.00 95.12 87 PRO A N 1
ATOM 681 C CA . PRO A 1 87 ? 12.964 -7.851 -20.196 1.00 95.12 87 PRO A CA 1
ATOM 682 C C . PRO A 1 87 ? 11.911 -8.956 -20.075 1.00 95.12 87 PRO A C 1
ATOM 684 O O . PRO A 1 87 ? 10.838 -8.820 -20.656 1.00 95.12 87 PRO A O 1
ATOM 687 N N . GLN A 1 88 ? 12.219 -10.018 -19.325 1.00 97.06 88 GLN A N 1
ATOM 688 C CA . GLN A 1 88 ? 11.357 -11.192 -19.153 1.00 97.06 88 GLN A CA 1
ATOM 689 C C . GLN A 1 88 ? 10.384 -11.068 -17.969 1.00 97.06 88 GLN A C 1
ATOM 691 O O . GLN A 1 88 ? 9.413 -11.811 -17.893 1.00 97.06 88 GLN A O 1
ATOM 696 N N . GLU A 1 89 ? 10.622 -10.131 -17.047 1.00 94.88 89 GLU A N 1
ATOM 697 C CA . GLU A 1 89 ? 9.740 -9.885 -15.901 1.00 94.88 89 GLU A CA 1
ATOM 698 C C . GLU A 1 89 ? 8.677 -8.845 -16.277 1.00 94.88 89 GLU A C 1
ATOM 700 O O . GLU A 1 89 ? 9.026 -7.859 -16.932 1.00 94.88 89 GLU A O 1
ATOM 705 N N . PRO A 1 90 ? 7.400 -8.993 -15.880 1.00 94.50 90 PRO A N 1
ATOM 706 C CA . PRO A 1 90 ? 6.390 -7.961 -16.108 1.00 94.50 90 PRO A CA 1
ATOM 707 C C . PRO A 1 90 ? 6.775 -6.642 -15.422 1.00 94.50 90 PRO A C 1
ATOM 709 O O . PRO A 1 90 ? 7.453 -6.630 -14.397 1.00 94.50 90 PRO A O 1
ATOM 712 N N . ILE A 1 91 ? 6.331 -5.512 -15.985 1.00 93.62 91 ILE A N 1
ATOM 713 C CA . ILE A 1 91 ? 6.523 -4.217 -15.321 1.00 93.62 91 ILE A CA 1
ATOM 714 C C . ILE A 1 91 ? 5.621 -4.179 -14.094 1.00 93.62 91 ILE A C 1
ATOM 716 O O . ILE A 1 91 ? 4.413 -4.365 -14.219 1.00 93.62 91 ILE A O 1
ATOM 720 N N . ARG A 1 92 ? 6.207 -3.880 -12.940 1.00 94.88 92 ARG A N 1
ATOM 721 C CA . ARG A 1 92 ? 5.510 -3.842 -11.656 1.00 94.88 92 ARG A CA 1
ATOM 722 C C . ARG A 1 92 ? 5.659 -2.461 -11.023 1.00 94.88 92 ARG A C 1
ATOM 724 O O . ARG A 1 92 ? 6.746 -1.884 -11.031 1.00 94.88 92 ARG A O 1
ATOM 731 N N . ARG A 1 93 ? 4.577 -1.876 -10.527 1.00 93.62 93 ARG A N 1
ATOM 732 C CA . ARG A 1 93 ? 4.539 -0.556 -9.881 1.00 93.62 93 ARG A CA 1
ATOM 733 C C . ARG A 1 93 ? 3.880 -0.677 -8.509 1.00 93.62 93 ARG A C 1
ATOM 735 O O . ARG A 1 93 ? 3.531 -1.775 -8.079 1.00 93.62 93 ARG A O 1
ATOM 742 N N . CYS A 1 94 ? 3.703 0.454 -7.825 1.00 94.50 94 CYS A N 1
ATOM 743 C CA . CYS A 1 94 ? 3.031 0.491 -6.528 1.00 94.50 94 CYS A CA 1
ATOM 744 C C . CYS A 1 94 ? 1.627 -0.128 -6.586 1.00 94.50 94 CYS A C 1
ATOM 746 O O . CYS A 1 94 ? 1.242 -0.821 -5.661 1.00 94.50 94 CYS A O 1
ATOM 748 N N . GLN A 1 95 ? 0.899 0.029 -7.693 1.00 93.62 95 GLN A N 1
ATOM 749 C CA . GLN A 1 95 ? -0.447 -0.524 -7.853 1.00 93.62 95 GLN A CA 1
ATOM 750 C C . GLN A 1 95 ? -0.465 -2.054 -7.872 1.00 93.62 95 GLN A C 1
ATOM 752 O O . GLN A 1 95 ? -1.327 -2.656 -7.237 1.00 93.62 95 GLN A O 1
ATOM 757 N N . GLU A 1 96 ? 0.474 -2.680 -8.586 1.00 95.81 96 GLU A N 1
ATOM 758 C CA . GLU A 1 96 ? 0.595 -4.137 -8.605 1.00 95.81 96 GLU A CA 1
ATOM 759 C C . GLU A 1 96 ? 0.989 -4.668 -7.217 1.00 95.81 96 GLU A C 1
ATOM 761 O O . GLU A 1 96 ? 0.386 -5.627 -6.744 1.00 95.81 96 GLU A O 1
ATOM 766 N N . TRP A 1 97 ? 1.902 -3.986 -6.513 1.00 97.31 97 TRP A N 1
ATOM 767 C CA . TRP A 1 97 ? 2.205 -4.304 -5.112 1.00 97.31 97 TRP A CA 1
ATOM 768 C C . TRP A 1 97 ? 0.964 -4.182 -4.215 1.00 97.31 97 TRP A C 1
ATOM 770 O O . TRP A 1 97 ? 0.644 -5.115 -3.485 1.00 97.31 97 TRP A O 1
ATOM 780 N N . THR A 1 98 ? 0.216 -3.080 -4.316 1.00 97.31 98 THR A N 1
ATOM 781 C CA . THR A 1 98 ? -0.990 -2.849 -3.511 1.00 97.31 98 THR A CA 1
ATOM 782 C C . THR A 1 98 ? -2.045 -3.923 -3.776 1.00 97.31 98 THR A C 1
ATOM 784 O O . THR A 1 98 ? -2.632 -4.438 -2.831 1.00 97.31 98 THR A O 1
ATOM 787 N N . ALA A 1 99 ? -2.263 -4.315 -5.034 1.00 97.00 99 ALA A N 1
ATOM 788 C CA . ALA A 1 99 ? -3.213 -5.373 -5.381 1.00 97.00 99 ALA A CA 1
ATOM 789 C C . ALA A 1 99 ? -2.834 -6.731 -4.762 1.00 97.00 99 ALA A C 1
ATOM 791 O O . ALA A 1 99 ? -3.696 -7.430 -4.229 1.00 97.00 99 ALA A O 1
ATOM 792 N N . GLU A 1 100 ? -1.549 -7.085 -4.789 1.00 98.12 100 GLU A N 1
ATOM 793 C CA . GLU A 1 100 ? -1.047 -8.324 -4.189 1.00 98.12 100 GLU A CA 1
ATOM 794 C C . GLU A 1 100 ? -1.151 -8.309 -2.659 1.00 98.12 100 GLU A C 1
ATOM 796 O O . GLU A 1 100 ? -1.551 -9.309 -2.061 1.00 98.12 100 GLU A O 1
ATOM 801 N N . VAL A 1 101 ? -0.872 -7.169 -2.020 1.00 98.44 101 VAL A N 1
ATOM 802 C CA . VAL A 1 101 ? -1.051 -7.011 -0.570 1.00 98.44 101 VAL A CA 1
ATOM 803 C C . VAL A 1 101 ? -2.524 -7.132 -0.185 1.00 98.44 101 VAL A C 1
ATOM 805 O O . VAL A 1 101 ? -2.831 -7.856 0.758 1.00 98.44 101 VAL A O 1
ATOM 808 N N . ILE A 1 102 ? -3.450 -6.509 -0.924 1.00 98.38 102 ILE A N 1
ATOM 809 C CA . ILE A 1 102 ? -4.898 -6.670 -0.689 1.00 98.38 102 ILE A CA 1
ATOM 810 C C . ILE A 1 102 ? -5.276 -8.150 -0.731 1.00 98.38 102 ILE A C 1
ATOM 812 O O . ILE A 1 102 ? -5.926 -8.653 0.185 1.00 98.38 102 ILE A O 1
ATOM 816 N N . GLN A 1 103 ? -4.838 -8.862 -1.771 1.00 98.38 103 GLN A N 1
ATOM 817 C CA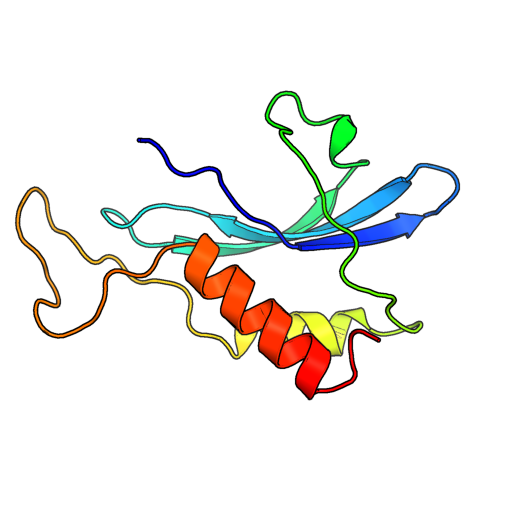 . GLN A 1 103 ? -5.122 -10.285 -1.909 1.00 98.38 103 GLN A CA 1
ATOM 818 C C . GLN A 1 103 ? -4.561 -11.093 -0.731 1.00 98.38 103 GLN A C 1
ATOM 820 O O . GLN A 1 103 ? -5.255 -11.970 -0.210 1.00 98.38 103 GLN A O 1
ATOM 825 N N . ALA A 1 104 ? -3.333 -10.804 -0.297 1.00 98.44 104 ALA A N 1
ATOM 826 C CA . ALA A 1 104 ? -2.690 -11.492 0.817 1.00 98.44 104 ALA A CA 1
ATOM 827 C C . ALA A 1 104 ? -3.385 -11.216 2.160 1.00 98.44 104 ALA A C 1
ATOM 829 O O . ALA A 1 104 ? -3.602 -12.146 2.934 1.00 98.44 104 ALA A O 1
ATOM 830 N N . LEU A 1 105 ? -3.795 -9.971 2.416 1.00 98.38 105 LEU A N 1
ATOM 831 C CA . LEU A 1 105 ? -4.522 -9.580 3.628 1.00 98.38 105 LEU A CA 1
ATOM 832 C C . LEU A 1 105 ? -5.880 -10.280 3.737 1.00 98.38 105 LEU A C 1
ATOM 834 O O . LEU A 1 105 ? -6.215 -10.800 4.802 1.00 98.38 105 LEU A O 1
ATOM 838 N N . VAL A 1 106 ? -6.634 -10.325 2.635 1.00 97.88 106 VAL A N 1
ATOM 839 C CA . VAL A 1 106 ? -7.943 -10.994 2.580 1.00 97.88 106 VAL A CA 1
ATOM 840 C C . VAL A 1 106 ? -7.779 -12.508 2.708 1.00 97.88 106 VAL A C 1
ATOM 842 O O . VAL A 1 106 ? -8.454 -13.144 3.513 1.00 97.88 106 VAL A O 1
ATOM 845 N N . SER A 1 107 ? -6.837 -13.101 1.970 1.00 97.31 107 SER A N 1
ATOM 846 C CA . SER A 1 107 ? -6.591 -14.552 2.023 1.00 97.31 107 SER A CA 1
ATOM 847 C C . SER A 1 107 ? -6.059 -15.006 3.387 1.00 97.31 107 SER A C 1
ATOM 849 O O . SER A 1 107 ? -6.317 -16.132 3.806 1.00 97.31 107 SER A O 1
ATOM 851 N N . GLY A 1 108 ? -5.321 -14.135 4.080 1.00 96.06 108 GLY A N 1
ATOM 852 C CA . GLY A 1 108 ? -4.822 -14.357 5.435 1.00 96.06 108 GLY A CA 1
ATOM 853 C C . GLY A 1 108 ? -5.841 -14.071 6.541 1.00 96.06 108 GLY A C 1
ATOM 854 O O . GLY A 1 108 ? -5.513 -14.266 7.709 1.00 96.06 108 GLY A O 1
ATOM 855 N N . GLY A 1 109 ? -7.048 -13.598 6.205 1.00 96.38 109 GLY A N 1
ATOM 856 C CA . GLY A 1 109 ? -8.092 -13.262 7.178 1.00 96.38 109 GLY A CA 1
ATOM 857 C C . GLY A 1 109 ? -7.762 -12.061 8.071 1.00 96.38 109 GLY A C 1
ATOM 858 O O . GLY A 1 109 ? -8.369 -11.905 9.126 1.00 96.38 109 GLY A O 1
ATOM 859 N N . ILE A 1 110 ? -6.792 -11.229 7.677 1.00 97.06 110 ILE A N 1
ATOM 860 C CA . ILE A 1 110 ? -6.444 -9.991 8.394 1.00 97.06 110 ILE A CA 1
ATOM 861 C C . ILE A 1 110 ? -7.478 -8.907 8.088 1.00 97.06 110 ILE A C 1
ATOM 863 O O . ILE A 1 110 ? -7.818 -8.116 8.965 1.00 97.06 110 ILE A O 1
ATOM 867 N N . VAL A 1 111 ? -7.970 -8.891 6.845 1.00 97.44 111 VAL A N 1
ATOM 868 C CA . VAL A 1 111 ? -9.074 -8.042 6.391 1.00 97.44 111 VAL A CA 1
ATOM 869 C C . VAL A 1 111 ? -10.273 -8.933 6.075 1.00 97.44 111 VAL A C 1
ATOM 871 O O . VAL A 1 111 ? -10.136 -9.885 5.304 1.00 97.44 111 VAL A O 1
ATOM 874 N N . SER A 1 112 ? -11.431 -8.614 6.659 1.00 92.94 112 SER A N 1
ATOM 875 C CA . SER A 1 112 ? -12.705 -9.329 6.465 1.00 92.94 112 SER A CA 1
ATOM 876 C C . SER A 1 112 ? -13.895 -8.394 6.313 1.00 92.94 112 SER A C 1
ATOM 878 O O . SER A 1 112 ? -13.879 -7.329 6.983 1.00 92.94 112 SER A O 1
#